Protein AF-A0A355ICZ8-F1 (afdb_monomer)

Solvent-accessible surface area (backbone atoms only — not comparable to full-atom values): 4317 Å² total; per-residue (Å²): 131,54,77,63,59,41,52,54,49,30,57,48,59,64,66,50,94,70,83,68,42,77,42,78,48,97,61,74,59,73,83,75,46,77,64,88,64,52,72,47,79,47,87,86,77,92,78,86,83,72,80,86,40,72,67,57,52,51,49,63,69,68,68,119

Foldseek 3Di:
DDPVVQVVVQVVVQPDPDQEAEA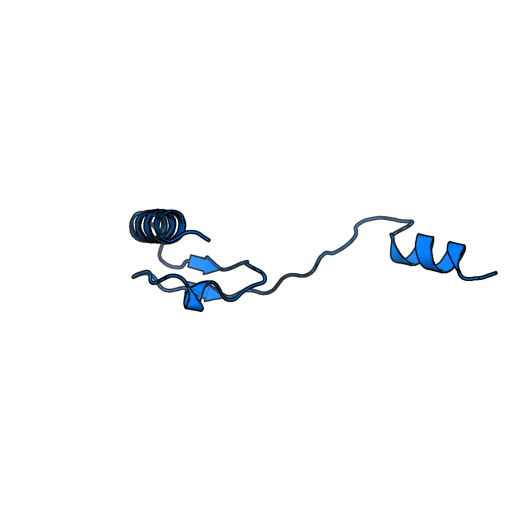ADPDDCVVPHDHPHHYDYDYDDDDDDDPDDPVNVVCVVPVD

Mean predicted aligned error: 5.66 Å

Sequence (64 aa):
YGKQQMRDLEATIDKTDCDLVISATPIDITRVIKVKKPMLRVGYELQEIGTPNLKQIIEKFFNK

Nearest PDB structures (foldseek):
  1xm2-assembly2_F  TM=4.651E-01  e=2.895E+00  Homo sapiens
  8ji1-assembly1_B-2  TM=3.865E-01  e=8.072E+00  Plasmodium falciparum

pLDDT: mean 92.27, std 6.74, range [55.0, 98.12]

Secondary structure (DSSP, 8-state):
--HHHHHHHHHHHHHS--S-EEE--SS-GGGT---SS-EEE--------SSS-HHHHHHHHH--

Radius of gyration: 18.87 Å; Cα contacts (8 Å, |Δi|>4): 45; chains: 1; bounding box: 52×23×39 Å

Structure (mmCIF, N/CA/C/O backbone):
data_AF-A0A355ICZ8-F1
#
_entry.id   AF-A0A355ICZ8-F1
#
loop_
_atom_site.group_PDB
_atom_site.id
_atom_site.type_symbol
_atom_site.label_atom_id
_atom_site.label_alt_id
_atom_site.label_comp_id
_atom_site.label_asym_id
_atom_site.label_entity_id
_atom_site.label_seq_id
_atom_site.pdbx_PDB_ins_code
_atom_site.Cartn_x
_atom_site.Cartn_y
_atom_site.Cartn_z
_atom_site.occupancy
_atom_site.B_iso_or_equiv
_atom_site.auth_seq_id
_atom_site.auth_comp_id
_atom_site.auth_asym_id
_atom_site.auth_atom_id
_atom_site.pdbx_PDB_model_num
ATOM 1 N N . TYR A 1 1 ? 6.565 6.103 9.199 1.00 70.06 1 TYR A N 1
ATOM 2 C CA . TYR A 1 1 ? 5.504 7.126 9.267 1.00 70.06 1 TYR A CA 1
ATOM 3 C C . TYR A 1 1 ? 5.449 7.723 10.658 1.00 70.06 1 TYR A C 1
ATOM 5 O O . TYR A 1 1 ? 5.635 6.994 11.626 1.00 70.06 1 TYR A O 1
ATOM 13 N N . GLY A 1 2 ? 5.234 9.034 10.770 1.00 89.81 2 GLY A N 1
ATOM 14 C CA . GLY A 1 2 ? 4.968 9.674 12.063 1.00 89.81 2 GLY A CA 1
ATOM 15 C C . GLY A 1 2 ? 3.552 9.365 12.566 1.00 89.81 2 GLY A C 1
ATOM 16 O O . GLY A 1 2 ? 2.673 9.039 11.770 1.00 89.81 2 GLY A O 1
ATOM 17 N N . LYS A 1 3 ? 3.303 9.503 13.879 1.00 93.19 3 LYS A N 1
ATOM 18 C CA . LYS A 1 3 ? 1.970 9.259 14.480 1.00 93.19 3 LYS A CA 1
ATOM 19 C C . LYS A 1 3 ? 0.860 10.086 13.822 1.00 93.19 3 LYS A C 1
ATOM 21 O O . LYS A 1 3 ? -0.249 9.593 13.672 1.00 93.19 3 LYS A O 1
ATOM 26 N N . GLN A 1 4 ? 1.160 11.324 13.429 1.00 95.38 4 GLN A N 1
ATOM 27 C CA . GLN A 1 4 ? 0.180 12.189 12.776 1.00 95.38 4 GLN A CA 1
ATOM 28 C C . GLN A 1 4 ? -0.183 11.692 11.371 1.00 95.38 4 GLN A C 1
ATOM 30 O O . GLN A 1 4 ? -1.357 11.518 11.084 1.00 95.38 4 GLN A O 1
ATOM 35 N N . GLN A 1 5 ? 0.819 11.345 10.556 1.00 94.50 5 GLN A N 1
ATOM 36 C CA . GLN A 1 5 ? 0.608 10.802 9.208 1.00 94.50 5 GLN A CA 1
ATOM 37 C C . GLN A 1 5 ? -0.253 9.533 9.215 1.00 94.50 5 GLN A C 1
ATOM 39 O O . GLN A 1 5 ? -1.090 9.358 8.338 1.00 94.50 5 GLN A O 1
ATOM 44 N N . MET A 1 6 ? -0.056 8.656 10.206 1.00 94.81 6 MET A N 1
ATOM 45 C CA . MET A 1 6 ? -0.869 7.444 10.348 1.00 94.81 6 MET A CA 1
ATOM 46 C C . MET A 1 6 ? -2.340 7.784 10.623 1.00 94.81 6 MET A C 1
ATOM 48 O O . MET A 1 6 ? -3.210 7.269 9.931 1.00 94.81 6 MET A O 1
ATOM 52 N N . ARG A 1 7 ? -2.614 8.713 11.550 1.00 96.00 7 ARG A N 1
ATOM 53 C CA . ARG A 1 7 ? -3.985 9.152 11.871 1.00 96.00 7 ARG A CA 1
ATOM 54 C C . ARG A 1 7 ? -4.687 9.826 10.698 1.00 96.00 7 ARG A C 1
ATOM 56 O O . ARG A 1 7 ? -5.868 9.580 10.465 1.00 96.00 7 ARG A O 1
ATOM 63 N N . ASP A 1 8 ? -3.969 10.670 9.966 1.00 96.81 8 ASP A N 1
ATOM 64 C CA . ASP A 1 8 ? -4.535 11.373 8.814 1.00 96.81 8 ASP A CA 1
ATOM 65 C C . ASP A 1 8 ? -4.904 10.377 7.702 1.00 96.81 8 ASP A C 1
ATOM 67 O O . ASP A 1 8 ? -5.969 10.492 7.090 1.00 96.81 8 ASP A O 1
ATOM 71 N N . LEU A 1 9 ? -4.073 9.349 7.489 1.00 95.62 9 LEU A N 1
ATOM 72 C CA . LEU A 1 9 ? -4.352 8.270 6.542 1.00 95.62 9 LEU A CA 1
ATOM 73 C C . LEU A 1 9 ? -5.561 7.425 6.973 1.00 95.62 9 LEU A C 1
ATOM 75 O O . LEU A 1 9 ? -6.439 7.174 6.150 1.00 95.62 9 LEU A O 1
ATOM 79 N N . GLU A 1 10 ? -5.640 7.032 8.248 1.00 96.94 10 GLU A N 1
ATOM 80 C CA . GLU A 1 10 ? -6.784 6.291 8.803 1.00 96.94 10 GLU A CA 1
ATOM 81 C C . GLU A 1 10 ? -8.098 7.051 8.590 1.00 96.94 10 GLU A C 1
ATOM 83 O O . GLU A 1 10 ? -9.053 6.512 8.029 1.00 96.94 10 GLU A O 1
ATOM 88 N N . ALA A 1 11 ? -8.126 8.334 8.966 1.00 97.75 11 ALA A N 1
ATOM 89 C CA . ALA A 1 11 ? -9.300 9.186 8.811 1.00 97.75 11 ALA A CA 1
ATOM 90 C C . ALA A 1 11 ? -9.686 9.398 7.342 1.00 97.75 11 ALA A C 1
ATOM 92 O O . ALA A 1 11 ? -10.871 9.516 7.030 1.00 97.75 11 ALA A O 1
ATOM 93 N N . THR A 1 12 ? -8.701 9.455 6.444 1.00 97.31 12 THR A N 1
ATOM 94 C CA . THR A 1 12 ? -8.943 9.575 5.002 1.00 97.31 12 THR A CA 1
ATOM 95 C C . THR A 1 12 ? -9.610 8.311 4.470 1.00 97.31 12 THR A C 1
ATOM 97 O O . THR A 1 12 ? -10.680 8.396 3.875 1.00 97.31 12 THR A O 1
ATOM 100 N N . ILE A 1 13 ? -9.043 7.135 4.756 1.00 96.75 13 ILE A N 1
ATOM 101 C CA . ILE A 1 13 ? -9.584 5.845 4.308 1.00 96.75 13 ILE A CA 1
ATOM 102 C C . ILE A 1 13 ? -11.008 5.629 4.836 1.00 96.75 13 ILE A C 1
ATOM 104 O O . ILE A 1 13 ? -11.905 5.260 4.074 1.00 96.75 13 ILE A O 1
ATOM 108 N N . ASP A 1 14 ? -11.253 5.905 6.118 1.00 97.50 14 ASP A N 1
ATOM 109 C CA . ASP A 1 14 ? -12.575 5.733 6.728 1.00 97.50 14 ASP A CA 1
ATOM 110 C C . ASP A 1 14 ? -13.640 6.666 6.120 1.00 97.50 14 ASP A C 1
ATOM 112 O O . ASP A 1 14 ? -14.818 6.305 6.096 1.00 97.50 14 ASP A O 1
ATOM 116 N N . LYS A 1 15 ? -13.254 7.817 5.554 1.00 98.12 15 LYS A N 1
ATOM 117 C CA . LYS A 1 15 ? -14.173 8.755 4.880 1.00 98.12 15 LYS A CA 1
ATOM 118 C C . LYS A 1 15 ? -14.393 8.474 3.391 1.00 98.12 15 LYS A C 1
ATOM 120 O O . LYS A 1 15 ? -15.390 8.938 2.852 1.00 98.12 15 LYS A O 1
ATOM 125 N N . THR A 1 16 ? -13.500 7.740 2.729 1.00 97.88 16 THR A N 1
ATOM 126 C CA . THR A 1 16 ? -13.603 7.439 1.288 1.00 97.88 16 THR A CA 1
ATOM 127 C C . THR A 1 16 ? -14.791 6.534 0.977 1.00 97.88 16 THR A C 1
ATOM 129 O O . THR A 1 16 ? -14.824 5.422 1.473 1.00 97.88 16 THR A O 1
ATOM 132 N N . ASP A 1 17 ? -15.746 6.927 0.145 1.00 97.81 17 ASP A N 1
ATOM 133 C CA . ASP A 1 17 ? -16.872 6.046 -0.205 1.00 97.81 17 ASP A CA 1
ATOM 134 C C . ASP A 1 17 ? -16.407 4.832 -1.040 1.00 97.81 17 ASP A C 1
ATOM 136 O O . ASP A 1 17 ? -16.130 4.954 -2.233 1.00 97.81 17 ASP A O 1
ATOM 140 N N . CYS A 1 18 ? -16.200 3.683 -0.384 1.00 96.88 18 CYS A N 1
ATOM 141 C CA . CYS A 1 18 ? -15.739 2.440 -0.999 1.00 96.88 18 CYS A CA 1
ATOM 142 C C . CYS A 1 18 ? -16.038 1.212 -0.123 1.00 96.88 18 CYS A C 1
ATOM 144 O O . CYS A 1 18 ? -16.026 1.289 1.109 1.00 96.88 18 CYS A O 1
ATOM 146 N N . ASP A 1 19 ? -16.221 0.061 -0.776 1.00 97.62 19 ASP A N 1
ATOM 147 C CA . ASP A 1 19 ? -16.497 -1.222 -0.112 1.00 97.62 19 ASP A CA 1
ATOM 148 C C . ASP A 1 19 ? -15.224 -1.990 0.292 1.00 97.62 19 ASP A C 1
ATOM 150 O O . ASP A 1 19 ? -15.247 -2.818 1.204 1.00 97.62 19 ASP A O 1
ATOM 154 N N . LEU A 1 20 ? -14.098 -1.730 -0.386 1.00 96.88 20 LEU A N 1
ATOM 155 C CA . LEU A 1 20 ? -12.831 -2.441 -0.196 1.00 96.88 20 LEU A CA 1
ATOM 156 C C . LEU A 1 20 ? -11.628 -1.525 -0.449 1.00 96.88 20 LEU A C 1
ATOM 158 O O . LEU A 1 20 ? -11.583 -0.785 -1.431 1.00 96.88 20 LEU A O 1
ATOM 162 N N . VAL A 1 21 ? -10.611 -1.637 0.405 1.00 97.19 21 VAL A N 1
ATOM 163 C CA . VAL A 1 21 ? -9.319 -0.958 0.247 1.00 97.19 21 VAL A CA 1
ATOM 164 C C . VAL A 1 21 ? -8.275 -1.944 -0.268 1.00 97.19 21 VAL A C 1
ATOM 166 O O . VAL A 1 21 ? -8.033 -2.976 0.356 1.00 97.19 21 VAL A O 1
ATOM 169 N N . ILE A 1 22 ? -7.603 -1.615 -1.373 1.00 96.50 22 ILE A N 1
ATOM 170 C CA . ILE A 1 22 ? -6.461 -2.394 -1.868 1.00 96.50 22 ILE A CA 1
ATOM 171 C C . ILE A 1 22 ? -5.163 -1.784 -1.338 1.00 96.50 22 ILE A C 1
ATOM 173 O O . ILE A 1 22 ? -4.783 -0.671 -1.698 1.00 96.50 22 ILE A O 1
ATOM 177 N N . SER A 1 23 ? -4.462 -2.532 -0.490 1.00 95.31 23 SER A N 1
ATOM 178 C CA . SER A 1 23 ? -3.142 -2.171 0.016 1.00 95.31 23 SER A CA 1
ATOM 179 C C . SER A 1 23 ? -2.057 -2.710 -0.913 1.00 95.31 23 SER A C 1
ATOM 181 O O . SER A 1 23 ? -1.659 -3.873 -0.829 1.00 95.31 23 SER A O 1
ATOM 183 N N . ALA A 1 24 ? -1.589 -1.842 -1.809 1.00 94.25 24 ALA A N 1
ATOM 184 C CA . ALA A 1 24 ? -0.482 -2.092 -2.730 1.00 94.25 24 ALA A CA 1
ATOM 185 C C . ALA A 1 24 ? 0.819 -1.444 -2.218 1.00 94.25 24 ALA A C 1
ATOM 187 O O . ALA A 1 24 ? 1.503 -0.713 -2.935 1.00 94.25 24 ALA A O 1
ATOM 188 N N . THR A 1 25 ? 1.161 -1.666 -0.949 1.00 91.69 25 THR A N 1
ATOM 189 C CA . THR A 1 25 ? 2.445 -1.233 -0.376 1.00 91.69 25 THR A CA 1
ATOM 190 C C . THR A 1 25 ? 3.387 -2.429 -0.202 1.00 91.69 25 THR A C 1
ATOM 192 O O . THR A 1 25 ? 2.918 -3.509 0.164 1.00 91.69 25 THR A O 1
ATOM 195 N N . PRO A 1 26 ? 4.716 -2.273 -0.390 1.00 89.31 26 PRO A N 1
ATOM 196 C CA . PRO A 1 26 ? 5.666 -3.369 -0.164 1.00 89.31 26 PRO A CA 1
ATOM 197 C C . PRO A 1 26 ? 5.600 -3.920 1.267 1.00 89.31 26 PRO A C 1
ATOM 199 O O . PRO A 1 26 ? 5.621 -5.133 1.491 1.00 89.31 26 PRO A O 1
ATOM 202 N N . ILE A 1 27 ? 5.451 -3.019 2.244 1.00 90.19 27 ILE A N 1
ATOM 203 C CA . ILE A 1 27 ? 5.207 -3.383 3.639 1.00 90.19 27 ILE A CA 1
ATOM 204 C C . ILE A 1 27 ? 3.735 -3.721 3.871 1.00 90.19 27 ILE A C 1
ATOM 206 O O . ILE A 1 27 ? 2.845 -3.210 3.195 1.00 90.19 27 ILE A O 1
ATOM 210 N N . ASP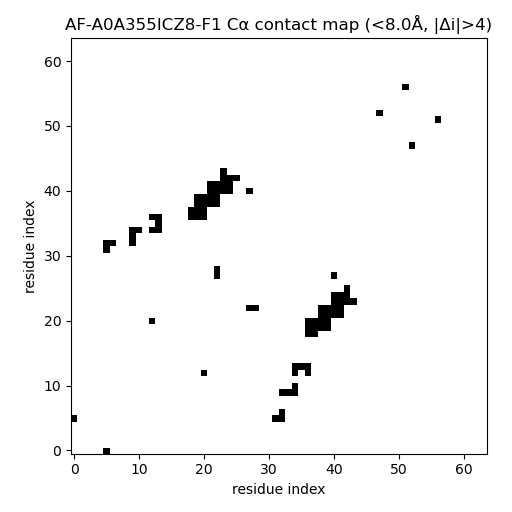 A 1 28 ? 3.468 -4.535 4.883 1.00 90.19 28 ASP A N 1
ATOM 211 C CA . ASP A 1 28 ? 2.110 -4.733 5.373 1.00 90.19 28 ASP A CA 1
ATOM 212 C C . ASP A 1 28 ? 1.672 -3.538 6.239 1.00 90.19 28 ASP A C 1
ATOM 214 O O . ASP A 1 28 ? 1.983 -3.465 7.432 1.00 90.19 28 ASP A O 1
ATOM 218 N N . ILE A 1 29 ? 0.974 -2.576 5.622 1.00 91.38 29 ILE A N 1
ATOM 219 C CA . ILE A 1 29 ? 0.519 -1.356 6.302 1.00 91.38 29 ILE A CA 1
ATOM 220 C C . ILE A 1 29 ? -0.544 -1.637 7.377 1.00 91.38 29 ILE A C 1
ATOM 222 O O . ILE A 1 29 ? -0.681 -0.848 8.310 1.00 91.38 29 ILE A O 1
ATOM 226 N N . THR A 1 30 ? -1.228 -2.788 7.331 1.00 89.88 30 THR A N 1
ATOM 227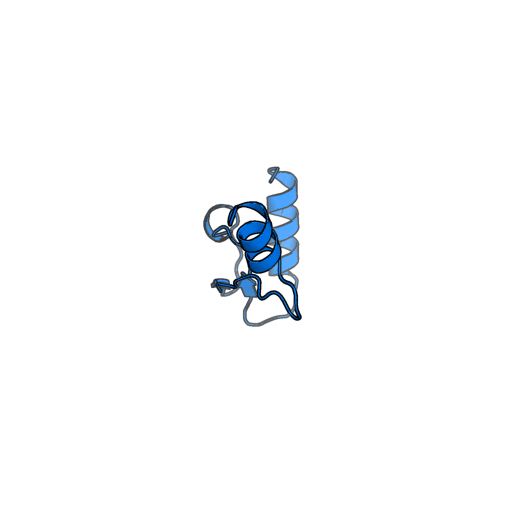 C CA . THR A 1 30 ? -2.225 -3.174 8.350 1.00 89.88 30 THR A CA 1
ATOM 228 C C . THR A 1 30 ? -1.606 -3.353 9.740 1.00 89.88 30 THR A C 1
ATOM 230 O O . THR A 1 30 ? -2.294 -3.290 10.756 1.00 89.88 30 THR A O 1
ATOM 233 N N . ARG A 1 31 ? -0.277 -3.512 9.810 1.00 91.56 31 ARG A N 1
ATOM 234 C CA . ARG A 1 31 ? 0.480 -3.590 11.066 1.00 91.56 31 ARG A CA 1
ATOM 235 C C . ARG A 1 31 ? 0.679 -2.233 11.743 1.00 91.56 31 ARG A C 1
ATOM 237 O O . ARG A 1 31 ? 1.075 -2.203 12.906 1.00 91.56 31 ARG A O 1
ATOM 244 N N . VAL A 1 32 ? 0.467 -1.130 11.022 1.00 92.38 32 VAL A N 1
ATOM 245 C CA . VAL A 1 32 ? 0.753 0.234 11.502 1.00 92.38 32 VAL A CA 1
ATOM 246 C C . VAL A 1 32 ? -0.461 1.162 11.502 1.00 92.38 32 VAL A C 1
ATOM 248 O O . VAL A 1 32 ? -0.426 2.155 12.222 1.00 92.38 32 VAL A O 1
ATOM 251 N N . ILE A 1 33 ? -1.524 0.841 10.759 1.00 93.62 33 ILE A N 1
ATOM 252 C CA . ILE A 1 33 ? -2.791 1.588 10.769 1.00 93.62 33 ILE A CA 1
ATOM 253 C C . ILE A 1 33 ? -3.980 0.673 11.065 1.00 93.62 33 ILE A C 1
ATOM 255 O O . ILE A 1 33 ? -3.960 -0.513 10.736 1.00 93.62 33 ILE A O 1
ATOM 259 N N . LYS A 1 34 ? -5.039 1.236 11.643 1.00 94.50 34 LYS A N 1
ATOM 260 C CA . LYS A 1 34 ? -6.325 0.573 11.872 1.00 94.50 34 LYS A CA 1
ATOM 261 C C . LYS A 1 34 ? -7.443 1.366 11.209 1.00 94.50 34 LYS A C 1
ATOM 263 O O . LYS A 1 34 ? -7.697 2.509 11.569 1.00 94.50 34 LYS A O 1
ATOM 268 N N . VAL A 1 35 ? -8.138 0.726 10.275 1.00 95.56 35 VAL A N 1
ATOM 269 C CA . VAL A 1 35 ? -9.285 1.298 9.555 1.00 95.56 35 VAL A CA 1
ATOM 270 C C . VAL A 1 35 ? -10.507 0.408 9.736 1.00 95.56 35 VAL A C 1
ATOM 272 O O . VAL A 1 35 ? -10.381 -0.771 10.067 1.00 95.56 35 VAL A O 1
ATOM 275 N N . LYS A 1 36 ? -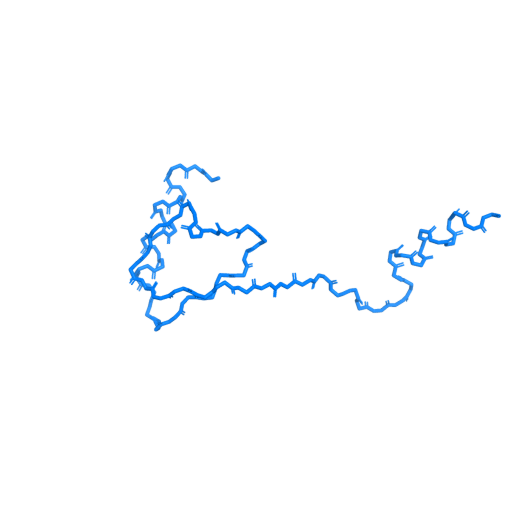11.698 0.968 9.529 1.00 96.69 36 LYS A N 1
ATOM 276 C CA . LYS A 1 36 ? -12.969 0.247 9.705 1.00 96.69 36 LYS A CA 1
ATOM 277 C C . LYS A 1 36 ? -13.362 -0.580 8.486 1.00 96.69 36 LYS A C 1
ATOM 279 O O . LYS A 1 36 ? -14.217 -1.455 8.591 1.00 96.69 36 LYS A O 1
ATOM 284 N N . LYS A 1 37 ? -12.774 -0.273 7.331 1.00 96.44 37 LYS A N 1
ATOM 285 C CA . LYS A 1 37 ? -13.132 -0.881 6.048 1.00 96.44 37 LYS A CA 1
ATOM 286 C C . LYS A 1 37 ? -12.334 -2.153 5.782 1.00 96.44 37 LYS A C 1
ATOM 288 O O . LYS A 1 37 ? -11.169 -2.220 6.185 1.00 96.44 37 LYS A O 1
ATOM 293 N N . PRO A 1 38 ? -12.920 -3.140 5.079 1.00 96.44 38 PRO A N 1
ATOM 294 C CA . PRO A 1 38 ? -12.184 -4.304 4.607 1.00 96.44 38 PRO A CA 1
ATOM 295 C C . PRO A 1 38 ? -10.949 -3.881 3.805 1.00 96.44 38 PRO A C 1
ATOM 297 O O . PRO A 1 38 ? -11.008 -2.950 2.998 1.00 96.44 38 PRO A O 1
ATOM 300 N N . MET A 1 39 ? -9.831 -4.577 4.017 1.00 95.88 39 MET A N 1
ATOM 301 C CA . MET A 1 39 ? -8.576 -4.298 3.323 1.00 95.88 39 MET A CA 1
ATOM 302 C C . MET A 1 39 ? -7.958 -5.581 2.777 1.00 95.88 39 MET A C 1
ATOM 304 O O . MET A 1 39 ? -7.779 -6.552 3.511 1.00 95.88 39 MET A O 1
ATOM 308 N N . LEU A 1 40 ? -7.598 -5.558 1.496 1.00 95.12 40 LEU A N 1
ATOM 309 C CA . LEU A 1 40 ? -6.899 -6.638 0.813 1.00 95.12 40 LEU A CA 1
ATOM 310 C C . LEU A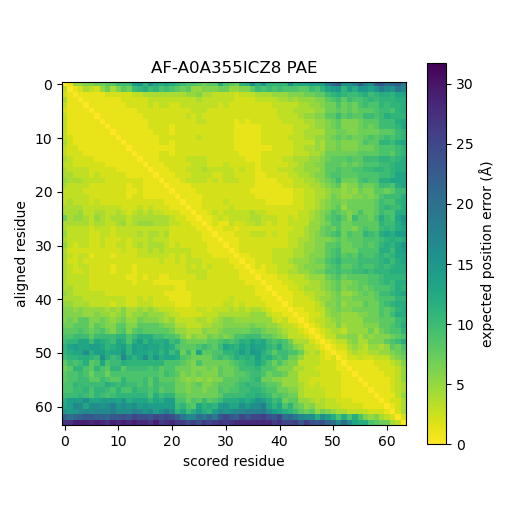 1 40 ? -5.477 -6.192 0.474 1.00 95.12 40 LEU A C 1
ATOM 312 O O . LEU A 1 40 ? -5.281 -5.186 -0.204 1.00 95.12 40 LEU A O 1
ATOM 316 N N . ARG A 1 41 ? -4.476 -6.951 0.920 1.00 94.44 41 ARG A N 1
ATOM 317 C CA . ARG A 1 41 ? -3.079 -6.719 0.541 1.00 94.44 41 ARG A CA 1
ATOM 318 C C . ARG A 1 41 ? -2.782 -7.375 -0.802 1.00 94.44 41 ARG A C 1
ATOM 320 O O . ARG A 1 41 ? -3.113 -8.540 -1.001 1.00 94.44 41 ARG A O 1
ATOM 327 N N . VAL A 1 42 ? -2.098 -6.648 -1.678 1.00 94.88 42 VAL A N 1
ATOM 328 C CA . VAL A 1 42 ? -1.638 -7.156 -2.975 1.00 94.88 42 VAL A CA 1
ATOM 329 C C . VAL A 1 42 ? -0.134 -6.959 -3.124 1.00 94.88 42 VAL A C 1
ATOM 331 O O . VAL A 1 42 ? 0.432 -5.976 -2.645 1.00 94.88 42 VAL A O 1
ATOM 334 N N . GLY A 1 43 ? 0.517 -7.927 -3.764 1.00 92.44 43 GLY A N 1
ATOM 335 C CA . GLY A 1 43 ? 1.914 -7.829 -4.175 1.00 92.44 43 GLY A CA 1
ATOM 336 C C . GLY A 1 43 ? 2.016 -7.347 -5.617 1.00 92.44 43 GLY A C 1
ATOM 337 O O . GLY A 1 43 ? 1.131 -7.612 -6.428 1.00 92.44 43 GLY A O 1
ATOM 338 N N . TYR A 1 44 ? 3.099 -6.650 -5.928 1.00 90.25 44 TYR A N 1
ATOM 339 C CA . TYR A 1 44 ? 3.482 -6.297 -7.287 1.00 90.25 44 TYR A CA 1
ATOM 340 C C . TYR A 1 44 ? 5.001 -6.290 -7.376 1.00 90.25 44 TYR A C 1
ATOM 342 O O . TYR A 1 44 ? 5.697 -6.098 -6.376 1.00 90.25 44 TYR A O 1
ATOM 350 N N . GLU A 1 45 ? 5.498 -6.488 -8.586 1.00 87.19 45 GLU A N 1
ATOM 351 C CA . GLU A 1 45 ? 6.919 -6.468 -8.892 1.00 87.19 45 GLU A CA 1
ATOM 352 C C . GLU A 1 45 ? 7.168 -5.483 -10.029 1.00 87.19 45 GLU A C 1
ATOM 354 O O . GLU A 1 45 ? 6.290 -5.223 -10.857 1.00 87.19 45 GLU A O 1
ATOM 359 N N . LEU A 1 46 ? 8.365 -4.895 -10.043 1.00 87.88 46 LEU A N 1
ATOM 360 C CA . LEU A 1 46 ? 8.775 -4.030 -11.137 1.00 87.88 46 LEU A CA 1
ATOM 361 C C . LEU A 1 46 ? 8.951 -4.877 -12.397 1.00 87.88 46 LEU A C 1
ATOM 363 O O . LEU A 1 46 ? 9.758 -5.804 -12.419 1.00 87.88 46 LEU A O 1
ATOM 367 N N . GLN A 1 47 ? 8.247 -4.506 -13.459 1.00 86.94 47 GLN A N 1
ATOM 368 C CA . GLN A 1 47 ? 8.454 -5.067 -14.783 1.00 86.94 47 GLN A CA 1
ATOM 369 C C . GLN A 1 47 ? 9.128 -4.015 -15.666 1.00 86.94 47 GLN A C 1
ATOM 371 O O . GLN A 1 47 ? 8.511 -3.018 -16.038 1.00 86.94 47 GLN A O 1
ATOM 376 N N . GLU A 1 48 ? 10.404 -4.224 -15.994 1.00 87.38 48 GLU A N 1
ATOM 377 C CA . GLU A 1 48 ? 11.104 -3.374 -16.959 1.00 87.38 48 GLU A CA 1
ATOM 378 C C . GLU A 1 48 ? 10.548 -3.623 -18.368 1.00 87.38 48 GLU A C 1
ATOM 380 O O . GLU A 1 48 ? 10.511 -4.759 -18.848 1.00 87.38 48 GLU A O 1
ATOM 385 N N . ILE A 1 49 ? 10.105 -2.553 -19.031 1.00 89.62 49 ILE A N 1
ATOM 386 C CA . ILE A 1 49 ? 9.584 -2.597 -20.399 1.00 89.62 49 ILE A CA 1
ATOM 387 C C . ILE A 1 49 ? 10.668 -2.070 -21.341 1.00 89.62 49 ILE A C 1
ATOM 389 O O . ILE A 1 49 ? 11.098 -0.925 -21.220 1.00 89.62 49 ILE A O 1
ATOM 393 N N . GLY A 1 50 ? 11.072 -2.895 -22.307 1.00 87.38 50 GLY A N 1
ATOM 394 C CA . GLY A 1 50 ? 12.044 -2.530 -23.340 1.00 87.38 50 GLY A CA 1
ATOM 395 C C . GLY 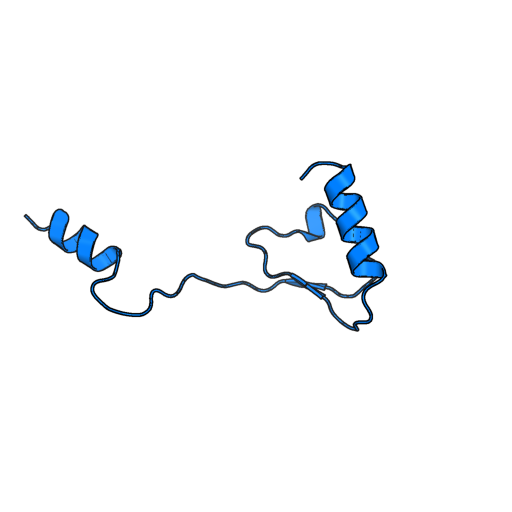A 1 50 ? 13.452 -3.082 -23.109 1.00 87.38 50 GLY A C 1
ATOM 396 O O . GLY A 1 50 ? 13.748 -3.720 -22.100 1.00 87.38 50 GLY A O 1
ATOM 397 N N . THR A 1 51 ? 14.318 -2.870 -24.103 1.00 88.94 51 THR A N 1
ATOM 398 C CA . THR A 1 51 ? 15.706 -3.358 -24.112 1.00 88.94 51 THR A CA 1
ATOM 399 C C . THR A 1 51 ? 16.675 -2.284 -24.619 1.00 88.94 51 THR A C 1
ATOM 401 O O . THR A 1 51 ? 16.311 -1.559 -25.548 1.00 88.94 51 THR A O 1
ATOM 404 N N . PRO A 1 52 ? 17.924 -2.233 -24.111 1.00 90.25 52 PRO A N 1
ATOM 405 C CA . PRO A 1 52 ? 18.471 -3.112 -23.079 1.00 90.25 52 PRO A CA 1
ATOM 406 C C . PRO A 1 52 ? 17.977 -2.742 -21.671 1.00 90.25 52 PRO A C 1
ATOM 408 O O . PRO A 1 52 ? 17.887 -1.566 -21.336 1.00 90.25 52 PRO A O 1
ATOM 411 N N . ASN A 1 53 ? 17.668 -3.747 -20.855 1.00 91.88 53 ASN A N 1
ATOM 412 C CA . ASN A 1 53 ? 17.245 -3.572 -19.464 1.00 91.88 53 ASN A CA 1
ATOM 413 C C . ASN A 1 53 ? 18.454 -3.538 -18.505 1.00 91.88 53 ASN A C 1
ATOM 415 O O . ASN A 1 53 ? 19.585 -3.835 -18.911 1.00 91.88 53 ASN A O 1
ATOM 419 N N . LEU A 1 54 ? 18.243 -3.174 -17.234 1.00 89.69 54 LEU A N 1
ATOM 420 C CA . LEU A 1 54 ? 19.337 -3.008 -16.265 1.00 89.69 54 LEU A CA 1
ATOM 421 C C . LEU A 1 54 ? 20.176 -4.284 -16.125 1.00 89.69 54 LEU A C 1
ATOM 423 O O . LEU A 1 54 ? 21.407 -4.223 -16.122 1.00 89.69 54 LEU A O 1
ATOM 427 N N . LYS A 1 55 ? 19.517 -5.447 -16.081 1.00 89.81 55 LYS A N 1
ATOM 428 C CA . LYS A 1 55 ? 20.184 -6.754 -16.029 1.00 89.81 55 LYS A CA 1
ATOM 429 C C . LYS A 1 55 ? 21.129 -6.947 -17.218 1.00 89.81 55 LYS A C 1
ATOM 431 O O . LYS A 1 55 ? 22.285 -7.299 -17.016 1.00 89.81 55 LYS A O 1
ATOM 436 N N . GLN A 1 56 ? 20.678 -6.651 -18.435 1.00 92.50 56 GLN A N 1
ATOM 437 C CA . GLN A 1 56 ? 21.488 -6.778 -19.650 1.00 92.50 56 GLN A CA 1
ATOM 438 C C . GLN A 1 56 ? 22.679 -5.812 -19.668 1.00 92.50 56 GLN A C 1
ATOM 440 O O . GLN A 1 56 ? 23.741 -6.156 -20.185 1.00 92.50 56 GLN A O 1
ATOM 445 N N . ILE A 1 57 ? 22.526 -4.603 -19.120 1.00 93.62 57 ILE A N 1
ATOM 446 C CA . ILE A 1 57 ? 23.636 -3.645 -18.997 1.00 93.62 57 ILE A CA 1
ATOM 447 C C . ILE A 1 57 ? 24.680 -4.172 -18.008 1.00 93.62 57 ILE A C 1
ATOM 449 O O . ILE A 1 57 ? 25.872 -4.160 -18.311 1.00 93.62 57 ILE A O 1
ATOM 453 N N . ILE A 1 58 ? 24.233 -4.673 -16.855 1.00 94.31 58 ILE A N 1
ATOM 454 C CA . ILE A 1 58 ? 25.100 -5.253 -15.826 1.00 94.31 58 ILE A CA 1
ATOM 455 C C . ILE A 1 58 ? 25.836 -6.485 -16.373 1.00 94.31 58 ILE A C 1
ATOM 457 O O . ILE A 1 58 ? 27.054 -6.569 -16.249 1.00 94.31 58 ILE A O 1
ATOM 461 N N . GLU A 1 59 ? 25.140 -7.403 -17.045 1.00 94.00 59 GLU A N 1
ATOM 462 C CA . GLU A 1 59 ? 25.751 -8.587 -17.669 1.00 94.00 59 GLU A CA 1
ATOM 463 C C . GLU A 1 59 ? 26.825 -8.206 -18.694 1.00 94.00 59 GLU A C 1
ATOM 465 O O . GLU A 1 59 ? 27.922 -8.759 -18.666 1.00 94.00 59 GLU A 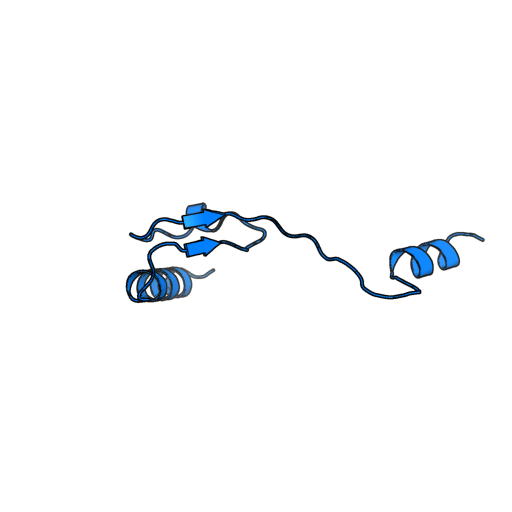O 1
ATOM 470 N N . LYS A 1 60 ? 26.563 -7.215 -19.557 1.00 93.50 60 LYS A N 1
ATOM 471 C CA . LYS A 1 60 ? 27.568 -6.707 -20.508 1.00 93.50 60 LYS A CA 1
ATOM 472 C C . LYS A 1 60 ? 28.780 -6.090 -19.817 1.00 93.50 60 LYS A C 1
ATOM 474 O O . LYS A 1 60 ? 29.879 -6.163 -20.354 1.00 93.50 60 LYS A O 1
ATOM 479 N N . PHE A 1 61 ? 28.580 -5.454 -18.667 1.00 93.81 61 PHE A N 1
ATOM 480 C CA . PHE A 1 61 ? 29.659 -4.820 -17.917 1.00 93.81 61 PHE A CA 1
ATOM 481 C C . PHE A 1 61 ? 30.569 -5.846 -17.225 1.00 93.81 61 PHE A C 1
ATOM 483 O O . PHE A 1 61 ? 31.782 -5.646 -17.179 1.00 93.81 61 PHE A O 1
ATOM 490 N N . PHE A 1 62 ? 29.999 -6.941 -16.708 1.00 92.88 62 PHE A N 1
ATOM 491 C CA . PHE A 1 62 ? 30.740 -7.976 -15.977 1.00 92.88 62 PHE A CA 1
ATOM 492 C C . PHE A 1 62 ? 31.254 -9.138 -16.846 1.00 92.88 6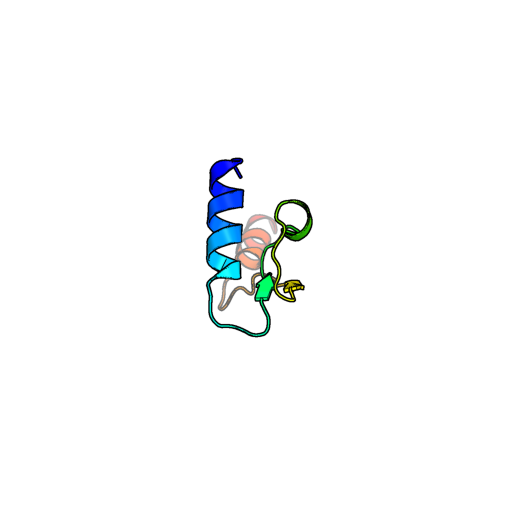2 PHE A C 1
ATOM 494 O O . PHE A 1 62 ? 32.221 -9.778 -16.440 1.00 92.88 62 PHE A O 1
ATOM 501 N N . ASN A 1 63 ? 30.689 -9.391 -18.034 1.00 74.94 63 ASN A N 1
ATOM 502 C CA . ASN A 1 63 ? 31.198 -10.396 -18.983 1.00 74.94 63 ASN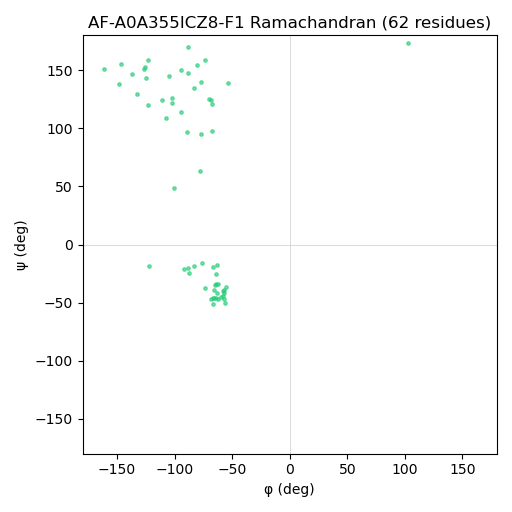 A CA 1
ATOM 503 C C . ASN A 1 63 ? 32.428 -9.896 -19.768 1.00 74.94 63 ASN A C 1
ATOM 505 O O . ASN A 1 63 ? 32.386 -9.767 -20.994 1.00 74.94 63 ASN A O 1
ATOM 509 N N . LYS A 1 64 ? 33.521 -9.621 -19.049 1.00 55.00 64 LYS A N 1
ATOM 510 C CA . LYS A 1 64 ? 34.868 -9.556 -19.634 1.00 55.00 64 LYS A CA 1
ATOM 511 C C . LYS A 1 64 ? 35.423 -10.951 -19.894 1.00 55.00 64 LYS A C 1
ATOM 513 O O . LYS A 1 64 ? 35.264 -11.812 -19.003 1.00 55.00 64 LYS A O 1
#